Protein AF-A0A434PMJ5-F1 (afdb_monomer_lite)

Secondary structure (DSSP, 8-state):
--HHHHHTS--TTHHHHHHHHHHHHHHHHHHHHS--TTTHHHHHHHHHHHHHHHHHHHHHHHTS-STT-----

Foldseek 3Di:
DVVVVVLPDDDPCNVVLVVLVVVLVVCVVCVVPDPDPPCVSNVVSVVSNVVVVVVVVVVVVVVPDPPVPPPPD

Sequence (73 aa):
AAGFRMLLRDRPWQPYLLCAYVAFVGNIGLGTFIDIDHWRHVYLLLGLIWGAIALEYRHQRQFRPVALAAPAA

pLDDT: mean 79.53, std 14.91, range [45.38, 94.25]

Structure (mmCIF, N/CA/C/O backbone):
data_AF-A0A434PMJ5-F1
#
_entry.id   AF-A0A434PMJ5-F1
#
loop_
_atom_site.group_PDB
_atom_site.id
_atom_site.type_symbol
_atom_site.label_atom_id
_atom_site.label_alt_id
_atom_site.label_comp_id
_atom_site.label_asym_id
_atom_site.label_entity_id
_atom_site.label_seq_id
_atom_site.pdbx_PDB_ins_code
_atom_site.Cartn_x
_atom_site.Cartn_y
_atom_site.Cartn_z
_atom_site.occupancy
_atom_site.B_iso_or_equiv
_atom_site.auth_seq_id
_atom_site.auth_comp_id
_atom_site.auth_asym_id
_atom_site.auth_atom_id
_atom_site.pdbx_PDB_model_num
ATOM 1 N N . ALA A 1 1 ? -14.192 -10.652 -4.096 1.00 45.38 1 ALA A N 1
ATOM 2 C CA . ALA A 1 1 ? -13.793 -9.266 -4.436 1.00 45.38 1 ALA A CA 1
ATOM 3 C C . ALA A 1 1 ? -14.464 -8.231 -3.510 1.00 45.38 1 ALA A C 1
ATOM 5 O O . ALA A 1 1 ? -15.304 -7.456 -3.950 1.00 45.38 1 ALA A O 1
ATOM 6 N N . ALA A 1 2 ? -14.116 -8.217 -2.215 1.00 50.44 2 ALA A N 1
ATOM 7 C CA . ALA A 1 2 ? -14.688 -7.277 -1.235 1.00 50.44 2 ALA A CA 1
ATOM 8 C C . ALA A 1 2 ? -13.905 -5.948 -1.120 1.00 50.44 2 ALA A C 1
ATOM 10 O O . ALA A 1 2 ? -14.492 -4.930 -0.769 1.00 50.44 2 ALA A O 1
ATOM 11 N N . GLY A 1 3 ? -12.613 -5.935 -1.481 1.00 51.66 3 GLY A N 1
ATOM 12 C CA . GLY A 1 3 ? -11.739 -4.761 -1.329 1.00 51.66 3 GLY A CA 1
ATOM 13 C C . GLY A 1 3 ? -12.099 -3.567 -2.221 1.00 51.66 3 GLY A C 1
ATOM 14 O O . GLY A 1 3 ? -12.027 -2.429 -1.774 1.00 51.66 3 GLY A 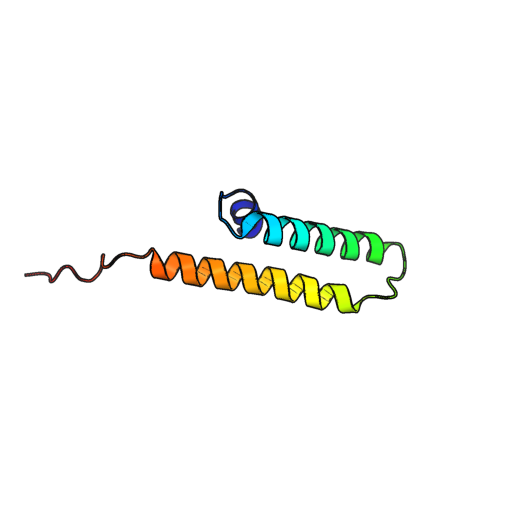O 1
ATOM 15 N N . PHE A 1 4 ? -12.585 -3.803 -3.446 1.00 55.91 4 PHE A N 1
ATOM 16 C CA . PHE A 1 4 ? -12.952 -2.711 -4.362 1.00 55.91 4 PHE A CA 1
ATOM 17 C C . PHE A 1 4 ? -14.197 -1.936 -3.893 1.00 55.91 4 PHE A C 1
ATOM 19 O O . PHE A 1 4 ? -14.279 -0.725 -4.062 1.00 55.91 4 PHE A O 1
ATOM 26 N N . ARG A 1 5 ? -15.147 -2.612 -3.225 1.00 54.44 5 ARG A N 1
ATOM 27 C CA . ARG A 1 5 ? -16.330 -1.955 -2.633 1.00 54.44 5 ARG A CA 1
ATOM 28 C C . ARG A 1 5 ? -15.984 -1.109 -1.404 1.00 54.44 5 ARG A C 1
ATOM 30 O O . ARG A 1 5 ? -16.715 -0.179 -1.091 1.00 54.44 5 ARG A O 1
ATOM 37 N N . MET A 1 6 ? -14.883 -1.425 -0.722 1.00 55.62 6 MET A N 1
ATOM 38 C CA . MET A 1 6 ? -14.342 -0.627 0.385 1.00 55.62 6 MET A CA 1
ATOM 39 C C . MET A 1 6 ? -13.688 0.668 -0.112 1.00 55.62 6 MET A C 1
ATOM 41 O O . MET A 1 6 ? -13.764 1.681 0.572 1.00 55.62 6 MET A O 1
ATOM 45 N N . LEU A 1 7 ? -13.094 0.653 -1.312 1.00 57.81 7 LEU A N 1
ATOM 46 C CA . LEU A 1 7 ? -12.408 1.810 -1.903 1.00 57.81 7 LEU A CA 1
ATOM 47 C C . LEU A 1 7 ? -13.351 2.969 -2.281 1.00 57.81 7 LEU A C 1
ATOM 49 O O . LEU A 1 7 ? -12.915 4.115 -2.344 1.00 57.81 7 LEU A O 1
ATOM 53 N N . LEU A 1 8 ? -14.629 2.677 -2.537 1.00 61.81 8 LEU A N 1
A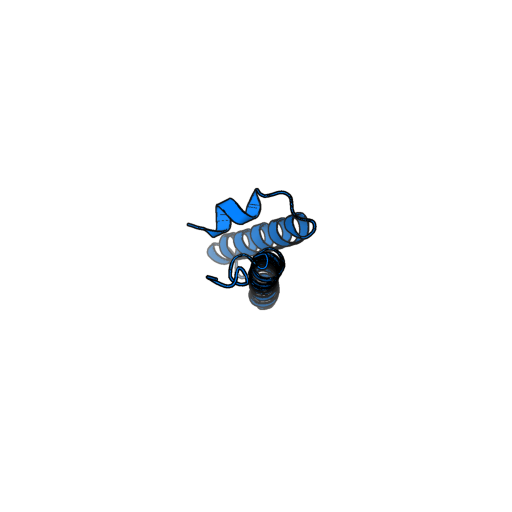TOM 54 C CA . LEU A 1 8 ? -15.623 3.628 -3.058 1.00 61.81 8 LEU A CA 1
ATOM 55 C C . LEU A 1 8 ? -16.619 4.134 -2.002 1.00 61.81 8 LEU A C 1
ATOM 57 O O . LEU A 1 8 ? -17.620 4.750 -2.353 1.00 61.81 8 LEU A O 1
ATOM 61 N N . ARG A 1 9 ? -16.403 3.834 -0.717 1.00 65.19 9 ARG A N 1
ATOM 62 C CA . ARG A 1 9 ? -17.325 4.219 0.357 1.00 65.19 9 ARG A CA 1
ATOM 63 C C . ARG A 1 9 ? -16.753 5.402 1.127 1.00 65.19 9 ARG A C 1
ATOM 65 O O . ARG A 1 9 ? -15.659 5.280 1.670 1.00 65.19 9 ARG A O 1
ATOM 72 N N . ASP A 1 10 ? -17.521 6.488 1.214 1.00 61.47 10 ASP A N 1
ATOM 73 C CA . ASP A 1 10 ? -17.126 7.714 1.915 1.00 61.47 10 ASP A CA 1
ATOM 74 C C . ASP A 1 10 ? -16.795 7.434 3.388 1.00 61.47 10 ASP A C 1
ATOM 76 O O . ASP A 1 10 ? -17.670 7.180 4.230 1.00 61.47 10 ASP A O 1
ATOM 80 N N . ARG A 1 11 ? -15.494 7.437 3.693 1.00 71.38 11 ARG A N 1
ATOM 81 C CA . ARG A 1 11 ? -14.918 7.266 5.033 1.00 71.38 11 ARG A CA 1
ATOM 82 C C . ARG A 1 11 ? -13.747 8.231 5.198 1.00 71.38 11 ARG A C 1
ATOM 84 O O . ARG A 1 11 ? -12.991 8.420 4.249 1.00 71.38 11 ARG A O 1
ATOM 91 N N . PRO A 1 12 ? -13.502 8.771 6.402 1.00 77.12 12 PRO A N 1
ATOM 92 C CA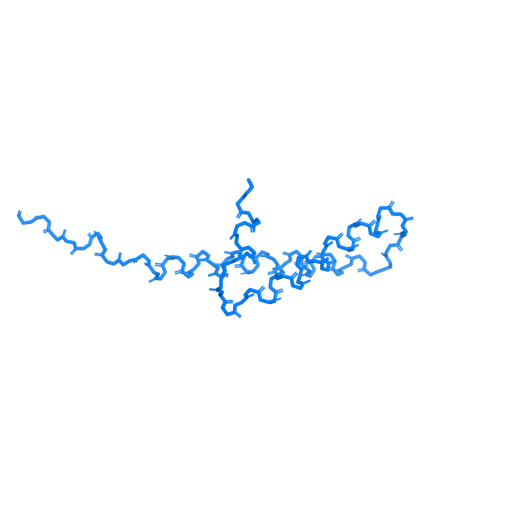 . PRO A 1 12 ? -12.408 9.723 6.605 1.00 77.12 12 PRO A CA 1
ATOM 93 C C . PRO A 1 12 ? -11.016 9.135 6.302 1.00 77.12 12 PRO A C 1
ATOM 95 O O . PRO A 1 12 ? -10.095 9.884 6.002 1.00 77.12 12 PRO A O 1
ATOM 98 N N . TRP A 1 13 ? -10.850 7.804 6.323 1.00 76.94 13 TRP A N 1
ATOM 99 C CA . TRP A 1 13 ? -9.595 7.131 5.952 1.00 76.94 13 TRP A CA 1
ATOM 100 C C . TRP A 1 13 ? -9.502 6.685 4.481 1.00 76.94 13 TRP A C 1
ATOM 102 O O . TRP A 1 13 ? -8.456 6.188 4.058 1.00 76.94 13 TRP A O 1
ATOM 112 N N . GLN A 1 14 ? -10.562 6.856 3.687 1.00 81.94 14 GLN A N 1
ATOM 113 C CA . GLN A 1 14 ? -10.612 6.471 2.274 1.00 81.94 14 GLN A CA 1
ATOM 114 C C . GLN A 1 14 ? -9.484 7.069 1.410 1.00 81.94 14 GLN A C 1
ATOM 116 O O . GLN A 1 14 ? -8.880 6.291 0.669 1.00 81.94 14 GLN A O 1
ATOM 121 N N . PRO A 1 15 ? -9.136 8.377 1.478 1.00 83.81 15 PRO A N 1
ATOM 122 C CA . PRO A 1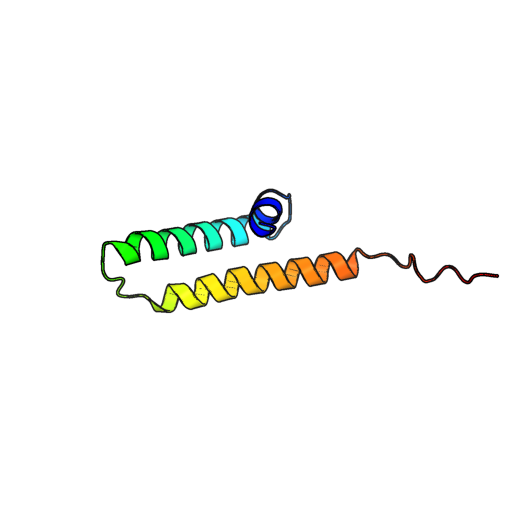 15 ? -8.090 8.929 0.611 1.00 83.81 15 PRO A CA 1
ATOM 123 C C . PRO A 1 15 ? -6.722 8.291 0.879 1.00 83.81 15 PRO A C 1
ATOM 125 O O . PRO A 1 15 ? -5.975 8.017 -0.055 1.00 83.81 15 PRO A O 1
ATOM 128 N N . TYR A 1 16 ? -6.415 7.967 2.138 1.00 86.31 16 TYR A N 1
ATOM 129 C CA . TYR A 1 16 ? -5.163 7.296 2.492 1.00 86.31 16 TYR A CA 1
ATOM 130 C C . TYR A 1 16 ? -5.112 5.862 1.959 1.00 86.31 16 TYR A C 1
ATOM 132 O O . TYR A 1 16 ? -4.090 5.448 1.413 1.00 86.31 16 TYR A O 1
ATOM 140 N N . LEU A 1 17 ? -6.222 5.120 2.061 1.00 86.25 17 LEU A N 1
ATOM 141 C CA . LEU A 1 17 ? -6.328 3.772 1.499 1.00 86.25 17 LEU A CA 1
ATOM 142 C C . LEU A 1 17 ? -6.217 3.788 -0.032 1.00 86.25 17 LEU A C 1
ATOM 144 O O . LEU A 1 17 ? -5.526 2.942 -0.593 1.00 86.25 17 LEU A O 1
ATOM 148 N N . LEU A 1 18 ? -6.859 4.752 -0.700 1.00 87.06 18 LEU A N 1
ATOM 149 C CA . LEU A 1 18 ? -6.798 4.908 -2.153 1.00 87.06 18 LEU A CA 1
ATOM 150 C C . LEU A 1 18 ? -5.357 5.162 -2.614 1.00 87.06 18 LEU A C 1
ATOM 152 O O . LEU A 1 18 ? -4.854 4.437 -3.470 1.00 87.06 18 LEU A O 1
ATOM 156 N N . CYS A 1 19 ? -4.676 6.138 -2.005 1.00 91.50 19 CYS A N 1
ATOM 157 C CA . CYS A 1 19 ? -3.284 6.454 -2.319 1.00 91.50 19 CYS A CA 1
ATOM 158 C C . CYS A 1 19 ? -2.367 5.248 -2.095 1.00 91.50 19 CYS A C 1
ATOM 160 O O . CYS A 1 19 ? -1.564 4.917 -2.965 1.00 91.50 19 CYS A O 1
ATOM 162 N N . ALA A 1 20 ? -2.516 4.554 -0.963 1.00 92.44 20 ALA A N 1
ATOM 163 C CA . ALA A 1 20 ? -1.720 3.372 -0.651 1.00 92.44 20 ALA A CA 1
ATOM 164 C C . ALA A 1 20 ? -1.950 2.236 -1.649 1.00 92.44 20 ALA A C 1
ATOM 166 O O . ALA A 1 20 ? -0.998 1.597 -2.090 1.00 92.44 20 ALA A O 1
ATOM 167 N N . TYR A 1 21 ? -3.207 2.004 -2.031 1.00 90.00 21 TYR A N 1
ATOM 168 C CA . TYR A 1 21 ? -3.580 0.950 -2.964 1.00 90.00 21 TYR A CA 1
ATOM 169 C C . TYR A 1 21 ? -3.073 1.234 -4.382 1.00 90.00 21 TYR A C 1
ATOM 171 O O . TYR A 1 21 ? -2.480 0.356 -5.005 1.00 90.00 21 TYR A O 1
ATOM 179 N N . VAL A 1 22 ? -3.242 2.465 -4.877 1.00 92.75 22 VAL A N 1
ATOM 180 C CA . VAL A 1 22 ? -2.725 2.879 -6.192 1.00 92.75 22 VAL A CA 1
ATOM 181 C C . VAL A 1 22 ? -1.201 2.800 -6.219 1.00 92.75 22 VAL A C 1
ATOM 183 O O . VAL A 1 22 ? -0.642 2.225 -7.151 1.00 92.75 22 VAL A O 1
ATOM 186 N N . ALA A 1 23 ? -0.523 3.298 -5.181 1.00 94.00 23 ALA A N 1
ATOM 187 C CA . ALA A 1 23 ? 0.930 3.199 -5.075 1.00 94.00 23 ALA A CA 1
ATOM 188 C C . ALA A 1 23 ? 1.403 1.737 -5.022 1.00 94.00 23 ALA A C 1
ATOM 190 O O . ALA A 1 23 ? 2.390 1.393 -5.670 1.00 94.00 23 ALA A O 1
ATOM 191 N N . PHE A 1 24 ? 0.699 0.863 -4.297 1.00 93.88 24 PHE A N 1
ATOM 192 C CA . PHE A 1 24 ? 1.025 -0.562 -4.199 1.00 93.88 24 PHE A CA 1
ATOM 193 C C . PHE A 1 24 ? 0.907 -1.266 -5.554 1.00 93.88 24 PHE A C 1
ATOM 195 O O . PHE A 1 24 ? 1.850 -1.923 -5.989 1.00 93.88 24 PHE A O 1
ATOM 202 N N . VAL A 1 25 ? -0.216 -1.076 -6.253 1.00 93.75 25 VAL A N 1
ATOM 203 C CA . VAL A 1 25 ? -0.438 -1.657 -7.586 1.00 93.75 25 VAL A CA 1
ATOM 204 C C . VAL A 1 25 ? 0.549 -1.088 -8.604 1.00 93.75 25 VAL A C 1
ATOM 206 O O . VAL A 1 25 ? 1.094 -1.846 -9.400 1.00 93.75 25 VAL A O 1
ATOM 209 N N . GLY A 1 26 ? 0.834 0.216 -8.546 1.00 93.62 26 GLY A N 1
ATOM 210 C CA . GLY A 1 26 ? 1.840 0.858 -9.390 1.00 93.62 26 GLY A CA 1
ATOM 211 C C . GLY A 1 26 ? 3.230 0.253 -9.196 1.00 93.62 26 GLY A C 1
ATOM 212 O O . GLY A 1 26 ? 3.879 -0.080 -10.180 1.00 93.62 26 GLY A O 1
ATOM 213 N N . ASN A 1 27 ? 3.654 0.027 -7.946 1.00 93.62 27 ASN A N 1
ATOM 214 C CA . ASN A 1 27 ? 4.930 -0.631 -7.646 1.00 93.62 27 ASN A CA 1
ATOM 215 C C . ASN A 1 27 ? 4.957 -2.086 -8.141 1.00 93.62 27 ASN A C 1
ATOM 217 O O . ASN A 1 27 ? 5.955 -2.500 -8.710 1.00 93.62 27 ASN A O 1
ATOM 221 N N . ILE A 1 28 ? 3.876 -2.861 -8.004 1.00 92.75 28 ILE A N 1
ATOM 222 C CA . ILE A 1 28 ? 3.833 -4.226 -8.566 1.00 92.75 28 ILE A CA 1
ATOM 223 C C . ILE A 1 28 ? 3.913 -4.199 -10.099 1.00 92.75 28 ILE A C 1
ATOM 225 O O . ILE A 1 28 ? 4.662 -4.974 -10.692 1.00 92.75 28 ILE A O 1
ATOM 229 N N . GLY A 1 29 ? 3.168 -3.298 -10.745 1.00 94.25 29 GLY A N 1
ATOM 230 C CA . GLY A 1 29 ? 3.162 -3.159 -12.200 1.00 94.25 29 GLY A CA 1
ATOM 231 C C . GLY A 1 29 ? 4.528 -2.750 -12.748 1.00 94.25 29 GLY A C 1
ATOM 232 O O . GLY A 1 29 ? 5.052 -3.417 -13.634 1.00 94.25 29 GLY A O 1
ATOM 233 N N . LEU A 1 30 ? 5.140 -1.707 -12.182 1.00 91.56 30 LEU A N 1
ATOM 234 C CA . LEU A 1 30 ? 6.499 -1.281 -12.536 1.00 91.56 30 LEU A CA 1
ATOM 235 C C . LEU A 1 30 ? 7.527 -2.379 -12.245 1.00 91.56 30 LEU A C 1
ATOM 237 O O . LEU A 1 30 ? 8.341 -2.672 -13.114 1.00 91.56 30 LEU A O 1
ATOM 241 N N . GLY A 1 31 ? 7.412 -3.049 -11.095 1.00 88.56 31 GLY A N 1
ATOM 242 C CA . GLY A 1 31 ? 8.271 -4.159 -10.674 1.00 88.56 31 GLY A CA 1
ATOM 243 C C . GLY A 1 31 ? 8.174 -5.409 -11.550 1.00 88.56 31 GLY A C 1
ATOM 244 O O . GLY A 1 31 ? 8.983 -6.317 -11.407 1.00 88.56 31 GLY A O 1
ATOM 245 N N . THR A 1 32 ? 7.190 -5.470 -12.454 1.00 89.31 32 THR A N 1
ATOM 246 C CA . THR A 1 32 ? 7.064 -6.545 -13.451 1.00 89.31 32 THR A CA 1
ATOM 247 C C . THR A 1 32 ? 7.941 -6.288 -14.683 1.00 89.31 32 THR A C 1
ATOM 249 O O . THR A 1 32 ? 8.320 -7.235 -15.366 1.00 89.31 32 THR A O 1
ATOM 252 N N . PHE A 1 33 ? 8.268 -5.023 -14.974 1.00 93.44 33 PHE A N 1
ATOM 253 C CA . PHE A 1 33 ? 9.058 -4.629 -16.149 1.00 93.44 33 PHE A CA 1
ATOM 254 C C . PHE A 1 33 ? 10.463 -4.126 -15.797 1.00 93.44 33 PHE A C 1
ATOM 256 O O . PHE A 1 33 ? 11.373 -4.265 -16.610 1.00 93.44 33 PHE A O 1
ATOM 263 N N . ILE A 1 34 ? 10.630 -3.502 -14.629 1.00 91.06 34 ILE A N 1
ATOM 264 C CA . ILE A 1 34 ? 11.853 -2.820 -14.195 1.00 91.06 34 ILE A CA 1
ATOM 265 C C . ILE A 1 34 ? 12.140 -3.216 -12.745 1.00 91.06 34 ILE A C 1
ATOM 267 O O . ILE A 1 34 ? 11.228 -3.232 -11.918 1.00 91.06 34 ILE A O 1
ATOM 271 N N 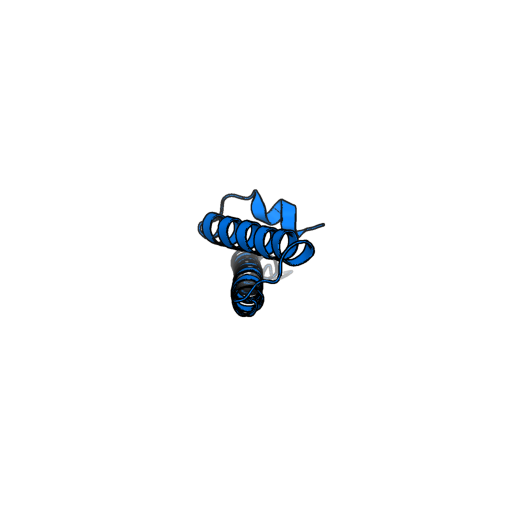. ASP A 1 35 ? 13.404 -3.488 -12.420 1.00 88.00 35 ASP A N 1
ATOM 272 C CA . ASP A 1 35 ? 13.823 -3.759 -11.045 1.00 88.00 35 ASP A CA 1
ATOM 273 C C . ASP A 1 35 ? 13.583 -2.536 -10.143 1.00 88.00 35 ASP A C 1
ATOM 275 O O . ASP A 1 35 ? 14.012 -1.420 -10.439 1.00 88.00 35 ASP A O 1
ATOM 279 N N . ILE A 1 36 ? 12.876 -2.735 -9.026 1.00 87.88 36 ILE A N 1
ATOM 280 C CA . ILE A 1 36 ? 12.593 -1.670 -8.055 1.00 87.88 36 ILE A CA 1
ATOM 281 C C . ILE A 1 36 ? 13.632 -1.701 -6.935 1.00 87.88 36 ILE A C 1
ATOM 283 O O . ILE A 1 36 ? 13.587 -2.562 -6.054 1.00 87.88 36 ILE A O 1
ATOM 287 N N . ASP A 1 37 ? 14.486 -0.677 -6.891 1.00 88.19 37 ASP A N 1
ATOM 288 C CA . ASP A 1 37 ? 15.525 -0.525 -5.859 1.00 88.19 37 ASP A CA 1
ATOM 289 C C . ASP A 1 37 ? 14.950 -0.411 -4.439 1.00 88.19 37 ASP A C 1
ATOM 291 O O . ASP A 1 37 ? 15.531 -0.862 -3.451 1.00 88.19 37 ASP A O 1
ATOM 295 N N . HIS A 1 38 ? 13.755 0.171 -4.321 1.00 89.06 38 HIS A N 1
ATOM 296 C CA . HIS A 1 38 ? 13.098 0.427 -3.044 1.00 89.06 38 HIS A CA 1
ATOM 297 C C . HIS A 1 38 ? 11.976 -0.578 -2.747 1.00 89.06 38 HIS A C 1
ATOM 299 O O . HIS A 1 38 ? 10.904 -0.193 -2.275 1.00 89.06 38 HIS A O 1
ATOM 305 N N . TRP A 1 39 ? 12.215 -1.873 -2.987 1.00 92.31 39 TRP A N 1
ATOM 306 C CA . TRP A 1 39 ? 11.254 -2.971 -2.761 1.00 92.31 39 TRP A CA 1
ATOM 307 C C . TRP A 1 39 ? 10.616 -2.958 -1.361 1.00 92.31 39 TRP A C 1
ATOM 309 O O . TRP A 1 39 ? 9.469 -3.364 -1.181 1.00 92.31 39 TRP A O 1
ATOM 319 N N . ARG A 1 40 ? 11.314 -2.407 -0.359 1.00 93.88 40 ARG A N 1
ATOM 320 C CA . ARG A 1 40 ? 10.792 -2.228 1.004 1.00 93.88 40 ARG A CA 1
ATOM 321 C C . ARG A 1 40 ? 9.510 -1.389 1.069 1.00 93.88 40 ARG A C 1
ATOM 323 O O . ARG A 1 40 ? 8.704 -1.604 1.976 1.00 93.88 40 ARG A O 1
ATOM 330 N N . HIS A 1 41 ? 9.289 -0.477 0.118 1.00 92.81 41 HIS A N 1
ATOM 331 C CA . HIS A 1 41 ? 8.041 0.284 0.029 1.00 92.81 41 HIS A CA 1
ATOM 332 C C . HIS A 1 41 ? 6.824 -0.623 -0.160 1.00 92.81 41 HIS A C 1
ATOM 334 O O . HIS A 1 41 ? 5.750 -0.293 0.335 1.00 92.81 41 HIS A O 1
ATOM 340 N N . VAL A 1 42 ? 6.984 -1.795 -0.779 1.00 91.81 42 VAL A N 1
ATOM 341 C CA . VAL A 1 42 ? 5.890 -2.753 -0.970 1.00 91.81 42 VAL A CA 1
ATOM 342 C C . VAL A 1 42 ? 5.345 -3.242 0.376 1.00 91.81 42 VAL A C 1
ATOM 344 O O . VAL A 1 42 ? 4.129 -3.276 0.554 1.00 91.81 42 VAL A O 1
ATOM 347 N N . TYR A 1 43 ? 6.202 -3.535 1.364 1.00 93.88 43 TYR A N 1
ATOM 348 C CA . TYR A 1 43 ? 5.733 -3.948 2.699 1.00 93.88 43 TYR A CA 1
ATOM 349 C C . TYR A 1 43 ? 5.103 -2.810 3.481 1.00 93.88 43 TYR A C 1
ATOM 351 O O . TYR A 1 43 ? 4.133 -3.038 4.198 1.00 93.88 43 TYR A O 1
ATOM 359 N N . LEU A 1 44 ? 5.635 -1.592 3.346 1.00 93.75 44 LEU A N 1
ATOM 360 C CA . LEU A 1 44 ? 5.050 -0.417 3.987 1.00 93.75 44 LEU A CA 1
ATOM 361 C C . LEU A 1 44 ? 3.629 -0.191 3.460 1.00 93.75 44 LEU A C 1
ATOM 363 O O . LEU A 1 44 ? 2.693 -0.053 4.245 1.00 93.75 44 LEU A O 1
ATOM 367 N N . LEU A 1 45 ? 3.461 -0.220 2.137 1.00 93.94 45 LEU A N 1
ATOM 368 C CA . LEU A 1 45 ? 2.169 -0.045 1.479 1.00 93.94 45 LEU A CA 1
ATOM 369 C C . LEU A 1 45 ? 1.201 -1.185 1.822 1.00 93.94 45 LEU A C 1
ATOM 371 O O . LEU A 1 45 ? 0.045 -0.922 2.153 1.00 93.94 45 LEU A O 1
ATOM 375 N N . LEU A 1 46 ? 1.675 -2.436 1.837 1.00 93.00 46 LEU A N 1
ATOM 376 C CA . LEU A 1 46 ? 0.882 -3.585 2.276 1.00 93.00 46 LEU A CA 1
ATOM 377 C C . LEU A 1 46 ? 0.432 -3.436 3.736 1.00 93.00 46 LEU A C 1
ATOM 379 O O . LEU A 1 46 ? -0.736 -3.672 4.040 1.00 93.00 46 LEU A O 1
ATOM 383 N N . GLY A 1 47 ? 1.329 -2.999 4.623 1.00 93.81 47 GLY A N 1
ATOM 384 C CA . GLY A 1 47 ? 1.026 -2.721 6.025 1.00 93.81 47 GLY A CA 1
ATOM 385 C C . GLY A 1 47 ? -0.022 -1.620 6.191 1.00 93.81 47 GLY A C 1
ATOM 386 O O . GLY A 1 47 ? -0.926 -1.757 7.014 1.00 93.81 47 GLY A O 1
ATOM 387 N N . LEU A 1 48 ? 0.034 -0.568 5.369 1.00 91.62 48 LEU A N 1
ATOM 388 C CA . LEU A 1 48 ? -0.946 0.519 5.394 1.00 91.62 48 LEU A CA 1
ATOM 389 C C . LEU A 1 48 ? -2.338 0.046 4.939 1.00 91.62 48 LEU A C 1
ATOM 391 O O . LEU A 1 48 ? -3.342 0.367 5.577 1.00 91.62 48 LEU A O 1
ATOM 395 N N . ILE A 1 49 ? -2.396 -0.774 3.883 1.00 89.88 49 ILE A N 1
ATOM 396 C CA . ILE A 1 49 ? -3.638 -1.396 3.394 1.00 89.88 49 ILE A CA 1
ATOM 397 C C . ILE A 1 49 ? -4.223 -2.328 4.465 1.00 89.88 49 ILE A C 1
ATOM 399 O O . ILE A 1 49 ? -5.414 -2.249 4.771 1.00 89.88 49 ILE A O 1
ATOM 403 N N . TRP A 1 50 ? -3.393 -3.172 5.084 1.00 91.25 50 TRP A N 1
ATOM 404 C CA . TRP A 1 50 ? -3.801 -4.036 6.197 1.00 91.25 50 TRP A CA 1
ATOM 405 C C . TRP A 1 50 ? -4.321 -3.235 7.397 1.00 91.25 50 TRP A C 1
ATOM 407 O O . TRP A 1 50 ? -5.363 -3.576 7.960 1.00 91.25 50 TRP A O 1
ATOM 417 N N . GLY A 1 51 ? -3.644 -2.144 7.763 1.00 89.81 51 GLY A N 1
ATOM 418 C CA . GLY A 1 51 ? -4.065 -1.249 8.841 1.00 89.81 51 GLY A CA 1
ATOM 419 C C . GLY A 1 51 ? -5.433 -0.615 8.580 1.00 89.81 51 GLY A C 1
ATOM 420 O O . GLY A 1 51 ? -6.278 -0.577 9.473 1.00 89.81 51 GLY A O 1
ATOM 421 N N . ALA A 1 52 ? -5.701 -0.199 7.342 1.00 86.44 52 ALA A N 1
ATOM 422 C CA . ALA A 1 52 ? -7.004 0.325 6.945 1.00 86.44 52 ALA A CA 1
ATOM 423 C C . ALA A 1 52 ? -8.119 -0.743 6.986 1.00 86.44 52 ALA A C 1
ATOM 425 O O . ALA A 1 52 ? -9.237 -0.439 7.405 1.00 86.44 52 ALA A O 1
ATOM 426 N N . ILE A 1 53 ? -7.826 -2.001 6.628 1.00 84.44 53 ILE A N 1
ATOM 427 C CA . ILE A 1 53 ? -8.779 -3.120 6.769 1.00 84.44 53 ILE A CA 1
ATOM 428 C C . ILE A 1 53 ? -9.111 -3.361 8.249 1.00 84.44 53 ILE A C 1
ATOM 430 O O . ILE A 1 53 ? -10.283 -3.501 8.607 1.00 84.44 53 ILE A O 1
ATOM 434 N N . ALA A 1 54 ? -8.100 -3.366 9.123 1.00 87.81 54 ALA A N 1
ATOM 435 C CA . ALA A 1 54 ? -8.297 -3.499 10.565 1.00 87.81 54 ALA A CA 1
ATOM 436 C C . ALA A 1 54 ? -9.104 -2.324 11.149 1.00 87.81 54 ALA A C 1
ATOM 438 O O . ALA A 1 54 ? -9.961 -2.529 12.016 1.00 87.81 54 ALA A O 1
ATOM 439 N N . LEU A 1 55 ? -8.877 -1.106 10.645 1.00 86.62 55 LEU A N 1
ATOM 440 C CA . LEU A 1 55 ? -9.626 0.086 11.035 1.00 86.62 55 LEU A CA 1
ATOM 441 C C . LEU A 1 55 ? -11.107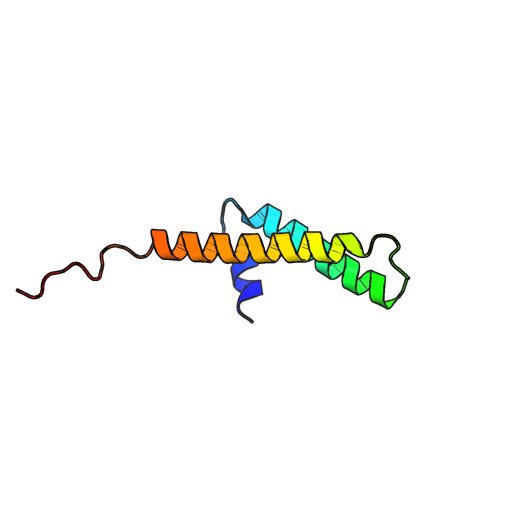 -0.018 10.649 1.00 86.62 55 LEU A C 1
ATOM 443 O O . LEU A 1 55 ? -11.962 0.245 11.495 1.00 86.62 55 LEU A O 1
ATOM 447 N N . GLU A 1 56 ? -11.432 -0.462 9.430 1.00 83.81 56 GLU A N 1
ATOM 448 C CA . GLU A 1 56 ? -12.830 -0.703 9.043 1.00 83.81 56 GLU A CA 1
ATOM 449 C C . GLU A 1 56 ? -13.453 -1.813 9.898 1.00 83.81 56 GLU A C 1
ATOM 451 O O . GLU A 1 56 ? -14.587 -1.668 10.345 1.00 83.81 56 GLU A O 1
ATOM 456 N N . TYR A 1 57 ? -12.726 -2.898 10.186 1.00 82.69 57 TYR A N 1
ATOM 457 C CA . TYR A 1 57 ? -13.240 -3.967 11.047 1.00 82.69 57 TYR A CA 1
ATOM 458 C C . TYR A 1 57 ? -13.590 -3.455 12.453 1.00 82.69 57 TYR A C 1
ATOM 460 O O . TYR A 1 57 ? -14.654 -3.770 12.996 1.00 82.69 57 TYR A O 1
ATOM 468 N N . ARG A 1 58 ? -12.729 -2.609 13.034 1.00 83.81 58 ARG A N 1
ATOM 469 C CA . ARG A 1 58 ? -13.006 -1.927 14.304 1.00 83.81 58 ARG A CA 1
ATOM 470 C C . ARG A 1 58 ? -14.207 -0.991 14.183 1.00 83.81 58 ARG A C 1
ATOM 472 O O . ARG A 1 58 ? -15.075 -1.026 15.051 1.00 83.81 58 ARG A O 1
ATOM 479 N N . HIS A 1 59 ? -14.279 -0.197 13.118 1.00 82.25 59 HIS A N 1
ATOM 480 C CA . HIS A 1 59 ? -15.403 0.699 12.865 1.00 82.25 59 HIS A CA 1
ATOM 481 C C . HIS A 1 59 ? -16.717 -0.093 12.798 1.00 82.25 59 HIS A C 1
ATOM 483 O O . HIS A 1 59 ? -17.630 0.165 13.571 1.00 82.25 59 HIS A O 1
ATOM 489 N N . GLN A 1 60 ? -16.800 -1.157 12.001 1.00 79.31 60 GLN A N 1
ATOM 490 C CA . GLN A 1 60 ? -18.003 -1.994 11.913 1.00 79.31 60 GLN A CA 1
ATOM 491 C C . GLN A 1 60 ? -18.407 -2.628 13.250 1.00 79.31 60 GLN A C 1
ATOM 493 O O . GLN A 1 60 ? -19.598 -2.737 13.532 1.00 79.31 60 GLN A O 1
ATOM 498 N N . ARG A 1 61 ? -17.443 -2.999 14.102 1.00 79.94 61 ARG A N 1
ATOM 499 C CA . ARG A 1 61 ? -17.723 -3.462 15.471 1.00 79.94 61 ARG A CA 1
ATOM 500 C C . ARG A 1 61 ? -18.297 -2.362 16.365 1.00 79.94 61 ARG A C 1
ATOM 502 O O . ARG A 1 61 ? -19.208 -2.647 17.128 1.00 79.94 61 ARG A O 1
ATOM 509 N N . GLN A 1 62 ? -17.797 -1.131 16.265 1.00 76.19 62 GLN A N 1
ATOM 510 C CA . GLN A 1 62 ? -18.324 0.011 17.027 1.00 76.19 62 GLN A CA 1
ATOM 511 C C . GLN A 1 62 ? -19.723 0.437 16.553 1.00 76.19 62 GLN A C 1
ATOM 513 O O . GLN A 1 62 ? -20.517 0.917 17.353 1.00 76.19 62 GLN A O 1
ATOM 518 N N . PHE A 1 63 ? -20.031 0.236 15.269 1.00 66.31 63 PHE A N 1
ATOM 519 C CA . PHE A 1 63 ? -21.337 0.530 14.672 1.00 66.31 63 PHE A CA 1
ATOM 520 C C . PHE A 1 63 ? -22.313 -0.653 14.700 1.00 66.31 63 PHE A C 1
ATOM 522 O O . PHE A 1 63 ? -23.451 -0.484 14.273 1.00 66.31 63 PHE A O 1
ATOM 529 N N . ARG A 1 64 ? -21.917 -1.834 15.205 1.00 62.53 64 ARG A N 1
ATOM 530 C CA . ARG A 1 64 ? -22.851 -2.903 15.577 1.00 62.53 64 ARG A CA 1
ATOM 531 C C . ARG A 1 64 ? -23.532 -2.436 16.867 1.00 62.53 64 ARG A C 1
ATOM 533 O O . ARG A 1 64 ? -22.908 -2.523 17.925 1.00 62.53 64 ARG A O 1
ATOM 540 N N . PRO A 1 65 ? -24.771 -1.917 16.819 1.00 55.97 65 PRO A N 1
ATOM 541 C CA . PRO A 1 65 ? -25.425 -1.479 18.030 1.00 55.97 65 PRO A CA 1
ATOM 542 C C . PRO A 1 65 ? -25.671 -2.711 18.894 1.00 55.97 65 PRO A C 1
ATOM 544 O O . PRO A 1 65 ? -25.666 -3.847 18.416 1.00 55.97 65 PRO A O 1
ATOM 547 N N . VAL A 1 66 ? -25.954 -2.425 20.149 1.00 58.59 66 VAL A N 1
ATOM 548 C CA . VAL A 1 66 ? -26.663 -3.159 21.205 1.00 58.59 66 VAL A CA 1
ATOM 549 C C . VAL A 1 66 ? -27.925 -3.948 20.734 1.00 58.59 66 VAL A C 1
ATOM 551 O O . VAL A 1 66 ? -28.824 -4.225 21.504 1.00 58.59 66 VAL A O 1
ATOM 554 N N . ALA A 1 67 ? -28.022 -4.400 19.481 1.00 55.66 67 ALA A N 1
ATOM 555 C CA . ALA A 1 67 ? -29.106 -5.206 18.915 1.00 55.66 67 ALA A CA 1
ATOM 556 C C . ALA A 1 67 ? -29.250 -6.602 19.553 1.00 55.66 67 ALA A C 1
ATOM 558 O O . ALA A 1 67 ? -30.244 -7.277 19.315 1.00 55.66 67 ALA A O 1
ATOM 559 N N . LEU A 1 68 ? -28.277 -7.036 20.364 1.00 57.75 68 LEU A N 1
ATOM 560 C CA . LEU A 1 68 ? -28.354 -8.274 21.147 1.00 57.75 68 LEU A CA 1
ATOM 561 C C . LEU A 1 68 ? -28.716 -8.043 22.625 1.00 57.75 68 LEU A C 1
ATOM 563 O O . LEU A 1 68 ? -28.828 -9.014 23.362 1.00 57.75 68 LEU A O 1
ATOM 567 N N . ALA A 1 69 ? -28.897 -6.794 23.073 1.00 57.56 69 ALA A N 1
ATOM 568 C CA . ALA A 1 69 ? -29.290 -6.486 24.453 1.00 57.56 69 ALA A CA 1
ATOM 569 C C . ALA A 1 69 ? -30.791 -6.181 24.599 1.00 57.56 69 ALA A C 1
ATOM 571 O O . ALA A 1 69 ? -31.181 -5.439 25.496 1.00 57.56 69 ALA A O 1
ATOM 572 N N . ALA A 1 70 ? -31.638 -6.724 23.722 1.00 61.28 70 ALA A N 1
ATOM 573 C CA . ALA A 1 70 ? -33.052 -6.856 24.048 1.00 61.28 70 ALA A CA 1
ATOM 574 C C . ALA A 1 70 ? -33.194 -8.106 24.935 1.00 61.28 70 ALA A C 1
ATOM 576 O O . ALA A 1 70 ? -32.996 -9.212 24.425 1.00 61.28 70 ALA A O 1
ATOM 577 N N . PRO A 1 71 ? -33.471 -7.979 26.247 1.00 57.06 71 PRO A N 1
ATOM 578 C CA . PRO A 1 71 ? -33.835 -9.137 27.044 1.00 57.06 71 PRO A CA 1
ATOM 579 C C . PRO A 1 71 ? -35.154 -9.674 26.484 1.00 57.06 71 PRO A C 1
ATOM 581 O O . PRO A 1 71 ? -36.138 -8.940 26.394 1.00 57.06 71 PRO A O 1
ATOM 584 N N . ALA A 1 72 ? -35.157 -10.936 26.061 1.00 62.19 72 ALA A N 1
ATOM 585 C CA . ALA A 1 72 ? -36.394 -11.672 25.852 1.00 62.19 72 ALA A CA 1
ATOM 586 C C . ALA A 1 72 ? -37.056 -11.817 27.231 1.00 62.19 72 ALA A C 1
ATOM 588 O O . ALA A 1 72 ? -36.612 -12.629 28.042 1.00 62.19 72 ALA A O 1
ATOM 589 N N . ALA A 1 73 ? -38.002 -10.920 27.514 1.00 55.31 73 ALA A N 1
ATOM 590 C CA . ALA A 1 73 ? -38.909 -10.994 28.654 1.00 55.31 73 ALA A CA 1
ATOM 591 C C . ALA A 1 73 ? -39.945 -12.102 28.440 1.00 55.31 73 ALA A C 1
ATOM 593 O O . ALA A 1 73 ? -40.335 -12.314 27.266 1.00 55.31 73 ALA A O 1
#

Radius of gyration: 17.43 Å; chains: 1; bounding box: 54×21×45 Å